Protein AF-A0A409W8L2-F1 (afdb_monomer)

Structure (mmCIF, N/CA/C/O backbone):
data_AF-A0A409W8L2-F1
#
_entry.id   AF-A0A409W8L2-F1
#
loop_
_atom_site.group_PDB
_atom_site.id
_atom_site.type_symbol
_atom_site.label_atom_id
_atom_site.label_alt_id
_atom_site.label_comp_id
_atom_site.label_asym_id
_atom_site.label_entity_id
_atom_site.label_seq_id
_atom_site.pdbx_PDB_ins_code
_atom_site.Cartn_x
_atom_site.Cartn_y
_atom_site.Cartn_z
_atom_site.occupancy
_atom_site.B_iso_or_equiv
_atom_site.auth_seq_id
_atom_site.auth_comp_id
_atom_site.auth_asym_id
_atom_site.auth_atom_id
_atom_site.pdbx_PDB_model_num
ATOM 1 N N . MET A 1 1 ? -29.436 3.802 19.699 1.00 44.19 1 MET A N 1
ATOM 2 C CA . MET A 1 1 ? -29.089 2.812 18.652 1.00 44.19 1 MET A CA 1
ATOM 3 C C . MET A 1 1 ? -27.577 2.625 18.651 1.00 44.19 1 MET A C 1
ATOM 5 O O . MET A 1 1 ? -26.865 3.572 18.345 1.00 44.19 1 MET A O 1
ATOM 9 N N . GLY A 1 2 ? -27.067 1.469 19.084 1.00 56.62 2 GLY A N 1
ATOM 10 C CA . GLY A 1 2 ? -25.626 1.197 19.059 1.00 56.62 2 GLY A CA 1
ATOM 11 C C . GLY A 1 2 ? -25.159 0.971 17.622 1.00 56.62 2 GLY A C 1
ATOM 12 O O . GLY A 1 2 ? -25.686 0.095 16.941 1.00 56.62 2 GLY A O 1
ATOM 13 N N . LEU A 1 3 ? -24.205 1.770 17.147 1.00 60.69 3 LEU A N 1
ATOM 14 C CA . LEU A 1 3 ? -23.631 1.611 15.811 1.00 60.69 3 LEU A CA 1
ATOM 15 C C . LEU A 1 3 ? -22.979 0.220 15.710 1.00 60.69 3 LEU A C 1
ATOM 17 O O . LEU A 1 3 ? -22.037 -0.075 16.451 1.00 60.69 3 LEU A O 1
ATOM 21 N N . LYS A 1 4 ? -23.475 -0.646 14.818 1.00 66.25 4 LYS A N 1
ATOM 22 C CA . LYS A 1 4 ? -22.875 -1.966 14.571 1.00 66.25 4 LYS A CA 1
ATOM 23 C C . LYS A 1 4 ? -21.523 -1.759 13.885 1.00 66.25 4 LYS A C 1
ATOM 25 O O . LYS A 1 4 ? -21.472 -1.433 12.706 1.00 66.25 4 LYS A O 1
ATOM 30 N N . ARG A 1 5 ? -20.424 -1.922 14.630 1.00 68.94 5 ARG A N 1
ATOM 31 C CA . ARG A 1 5 ? -19.050 -1.710 14.130 1.00 68.94 5 ARG A CA 1
ATOM 32 C C . ARG A 1 5 ? -18.512 -2.886 13.299 1.00 68.94 5 ARG A C 1
ATOM 34 O O . ARG A 1 5 ? -17.461 -2.766 12.683 1.00 68.94 5 ARG A O 1
ATOM 41 N N . THR A 1 6 ? -19.234 -4.005 13.255 1.00 73.44 6 THR A N 1
ATOM 42 C CA . THR A 1 6 ? -18.854 -5.248 12.564 1.00 73.44 6 THR A CA 1
ATOM 43 C C . THR A 1 6 ? -18.431 -5.053 11.102 1.00 73.44 6 THR A C 1
ATOM 45 O O . THR A 1 6 ? -17.355 -5.529 10.757 1.00 73.44 6 THR A O 1
ATOM 48 N N . PRO A 1 7 ? -19.176 -4.308 10.256 1.00 77.88 7 PRO A N 1
ATOM 49 C CA . PRO A 1 7 ? -18.822 -4.135 8.844 1.00 77.88 7 PRO A CA 1
ATOM 50 C C . PRO A 1 7 ? -17.471 -3.440 8.654 1.00 77.88 7 PRO A C 1
ATOM 52 O O . PRO A 1 7 ? -16.702 -3.800 7.769 1.00 77.88 7 PRO A O 1
ATOM 55 N N . PHE A 1 8 ? -17.162 -2.472 9.520 1.00 76.00 8 PHE A N 1
ATOM 56 C CA . PHE A 1 8 ? -15.900 -1.741 9.486 1.00 76.00 8 PHE A CA 1
ATOM 57 C C . PHE A 1 8 ? -14.712 -2.655 9.810 1.00 76.00 8 PHE A C 1
ATOM 59 O O . PHE A 1 8 ? -13.724 -2.663 9.081 1.00 76.00 8 PHE A O 1
ATOM 66 N N . TYR A 1 9 ? -14.824 -3.472 10.862 1.00 74.69 9 TYR A N 1
ATOM 67 C CA . TYR A 1 9 ? -13.772 -4.428 11.220 1.00 74.69 9 TYR A CA 1
ATOM 68 C C . TYR A 1 9 ? -13.610 -5.526 10.164 1.00 74.69 9 TYR A C 1
ATOM 70 O O . TYR A 1 9 ? -12.481 -5.882 9.838 1.00 74.69 9 TYR A O 1
ATOM 78 N N . SER A 1 10 ? -14.710 -6.020 9.586 1.00 76.50 10 SER A N 1
ATOM 79 C CA . SER A 1 10 ? -14.664 -6.978 8.477 1.00 76.50 10 SER A CA 1
ATOM 80 C C . SER A 1 10 ? -13.953 -6.398 7.254 1.00 76.50 10 SER A C 1
ATOM 82 O O . SER A 1 10 ? -13.111 -7.076 6.673 1.00 76.50 10 SER A O 1
ATOM 84 N N . LEU A 1 11 ? -14.225 -5.138 6.897 1.00 79.00 11 LEU A N 1
ATOM 85 C CA . LEU A 1 11 ? -13.562 -4.461 5.781 1.00 79.00 11 LEU A CA 1
ATOM 86 C C . LEU A 1 11 ? -12.071 -4.222 6.052 1.00 79.00 11 LEU A C 1
ATOM 88 O O . LEU A 1 11 ? -11.246 -4.452 5.169 1.00 79.00 11 LEU A O 1
ATOM 92 N N . ALA A 1 12 ? -11.718 -3.797 7.267 1.00 78.69 12 ALA A N 1
ATOM 93 C CA . ALA A 1 12 ? -10.329 -3.588 7.667 1.00 78.69 12 ALA A CA 1
ATOM 94 C C . ALA A 1 12 ? -9.531 -4.901 7.619 1.00 78.69 12 ALA A C 1
ATOM 96 O O . ALA A 1 12 ? -8.429 -4.937 7.075 1.00 78.69 12 ALA A O 1
ATOM 97 N N . LEU A 1 13 ? -10.116 -5.993 8.122 1.00 78.94 13 LEU A N 1
ATOM 98 C CA . LEU A 1 13 ? -9.499 -7.317 8.110 1.00 78.94 13 LEU A CA 1
ATOM 99 C C . LEU A 1 13 ? -9.365 -7.868 6.687 1.00 78.94 13 LEU A C 1
ATOM 101 O O . LEU A 1 13 ? -8.302 -8.354 6.314 1.00 78.94 13 LEU A O 1
ATOM 105 N N . PHE A 1 14 ? -10.411 -7.732 5.872 1.00 80.38 14 PHE A N 1
ATOM 106 C CA . PHE A 1 14 ? -10.386 -8.120 4.463 1.00 80.38 14 PHE A CA 1
ATOM 107 C C . PHE A 1 14 ? -9.301 -7.367 3.685 1.00 80.38 14 PHE A C 1
ATOM 109 O O . PHE A 1 14 ? -8.505 -7.981 2.976 1.00 80.38 14 PHE A O 1
ATOM 116 N N . THR A 1 15 ? -9.215 -6.049 3.875 1.00 78.62 15 THR A N 1
ATOM 117 C CA . THR A 1 15 ? -8.194 -5.204 3.240 1.00 78.62 15 THR A CA 1
ATOM 118 C C . THR A 1 15 ? -6.785 -5.611 3.669 1.00 78.62 15 THR A C 1
ATOM 120 O O . THR A 1 15 ? -5.911 -5.747 2.816 1.00 78.62 15 THR A O 1
ATOM 123 N N . ALA A 1 16 ? -6.569 -5.870 4.963 1.00 76.00 16 ALA A N 1
ATOM 124 C CA . ALA A 1 16 ? -5.276 -6.318 5.477 1.00 76.00 16 ALA A CA 1
ATOM 125 C C . ALA A 1 16 ? -4.853 -7.669 4.875 1.00 76.00 16 ALA A C 1
ATOM 127 O O . ALA A 1 16 ? -3.706 -7.830 4.463 1.00 76.00 16 ALA 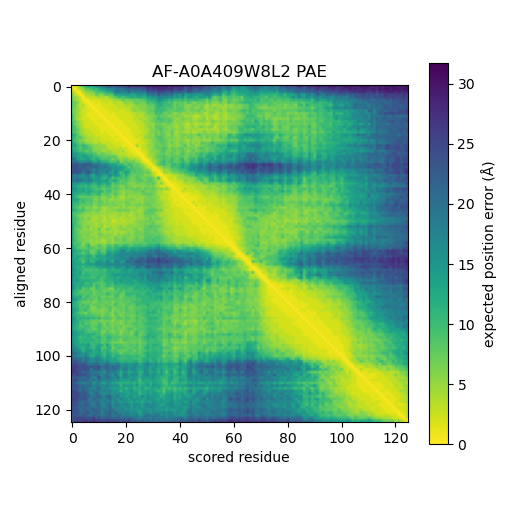A O 1
ATOM 128 N N . VAL A 1 17 ? -5.786 -8.620 4.754 1.00 79.81 17 VAL A N 1
ATOM 129 C CA . VAL A 1 17 ? -5.523 -9.926 4.129 1.00 79.81 17 VAL A CA 1
ATOM 130 C C . VAL A 1 17 ? -5.171 -9.768 2.651 1.00 79.81 17 VAL A C 1
ATOM 132 O O . VAL A 1 17 ? -4.161 -10.318 2.213 1.00 79.81 17 VAL A O 1
ATOM 135 N N . LEU A 1 18 ? -5.944 -8.989 1.884 1.00 79.56 18 LEU A N 1
ATOM 136 C CA . LEU A 1 18 ? -5.629 -8.729 0.475 1.00 79.56 18 LEU A CA 1
ATOM 137 C C . LEU A 1 18 ? -4.269 -8.048 0.317 1.00 79.56 18 LEU A C 1
ATOM 139 O O . LEU A 1 18 ? -3.492 -8.434 -0.552 1.00 79.56 18 LEU A O 1
ATOM 143 N N . GLN A 1 19 ? -3.955 -7.072 1.168 1.00 74.12 19 GLN A N 1
ATOM 144 C CA . GLN A 1 19 ? -2.661 -6.399 1.161 1.00 74.12 19 GLN A CA 1
ATOM 145 C C . GLN A 1 19 ? -1.517 -7.380 1.415 1.00 74.12 19 GLN A C 1
ATOM 147 O O . GLN A 1 19 ? -0.521 -7.341 0.695 1.00 74.12 19 GLN A O 1
ATOM 152 N N . THR A 1 20 ? -1.644 -8.271 2.402 1.00 73.06 20 THR A N 1
ATOM 153 C CA . THR A 1 20 ? -0.624 -9.291 2.649 1.00 73.06 20 THR A CA 1
ATOM 154 C C . THR A 1 20 ? -0.512 -10.222 1.446 1.00 73.06 20 THR A C 1
ATOM 156 O O . THR A 1 20 ? 0.588 -10.411 0.945 1.00 73.06 20 THR A O 1
ATOM 159 N N . VAL A 1 21 ? -1.614 -10.744 0.906 1.00 75.88 21 VAL A N 1
ATOM 160 C CA . VAL A 1 21 ? -1.573 -11.664 -0.244 1.00 75.88 21 VAL A CA 1
ATOM 161 C C . VAL A 1 21 ? -0.934 -11.001 -1.466 1.00 75.88 21 VAL A C 1
ATOM 163 O O . VAL A 1 21 ? 0.049 -11.517 -1.991 1.00 75.88 21 VAL A O 1
ATOM 166 N N . PHE A 1 22 ? -1.418 -9.834 -1.893 1.00 72.50 22 PHE A N 1
ATOM 167 C CA . PHE A 1 22 ? -0.883 -9.153 -3.072 1.00 72.50 22 PHE A CA 1
ATOM 168 C C . PHE A 1 22 ? 0.526 -8.603 -2.853 1.00 72.50 22 PHE A C 1
ATOM 170 O O . PHE A 1 22 ? 1.362 -8.723 -3.745 1.00 72.50 22 PHE A O 1
ATOM 177 N N . GLY A 1 23 ? 0.822 -8.047 -1.676 1.00 68.19 23 GLY A N 1
ATOM 178 C CA . GLY A 1 23 ? 2.153 -7.541 -1.339 1.00 68.19 23 GLY A CA 1
ATOM 179 C C . GLY A 1 23 ? 3.205 -8.649 -1.293 1.00 68.19 23 GLY A C 1
ATOM 180 O O . GLY A 1 23 ? 4.309 -8.476 -1.810 1.00 68.19 23 GLY A O 1
ATOM 181 N N . THR A 1 24 ? 2.844 -9.814 -0.749 1.00 67.94 24 THR A N 1
ATOM 182 C CA . THR A 1 24 ? 3.734 -10.981 -0.676 1.00 67.94 24 THR A CA 1
ATOM 183 C C . THR A 1 24 ? 3.883 -11.629 -2.053 1.00 67.94 24 THR A C 1
ATOM 185 O O . THR A 1 24 ? 5.000 -11.862 -2.500 1.00 67.94 24 THR A O 1
ATOM 188 N N . LEU A 1 25 ? 2.793 -11.844 -2.796 1.00 67.25 25 LEU A N 1
ATOM 189 C CA . LEU A 1 25 ? 2.873 -12.404 -4.151 1.00 67.25 25 LEU A CA 1
ATOM 190 C C . LEU A 1 25 ? 3.706 -11.522 -5.085 1.00 67.25 25 LEU A C 1
ATOM 192 O O . LEU A 1 25 ? 4.582 -12.025 -5.781 1.00 67.25 25 LEU A O 1
ATOM 196 N N . ALA A 1 26 ? 3.502 -10.207 -5.063 1.00 65.00 26 ALA A N 1
ATOM 197 C CA . ALA A 1 26 ? 4.306 -9.291 -5.861 1.00 65.00 26 ALA A CA 1
ATOM 198 C C . ALA A 1 26 ? 5.781 -9.266 -5.417 1.00 65.00 26 ALA A C 1
ATOM 200 O O . ALA A 1 26 ? 6.662 -9.224 -6.268 1.00 65.00 26 ALA A O 1
ATOM 201 N N . GLY A 1 27 ? 6.077 -9.346 -4.117 1.00 62.16 27 GLY A N 1
ATOM 202 C CA . GLY A 1 27 ? 7.457 -9.385 -3.624 1.00 62.16 27 GLY A CA 1
ATOM 203 C C . GLY A 1 27 ? 8.219 -10.676 -3.955 1.00 62.16 27 GLY A C 1
ATOM 204 O O . GLY A 1 27 ? 9.416 -10.616 -4.230 1.00 62.16 27 GLY A O 1
ATOM 205 N N . PHE A 1 28 ? 7.545 -11.831 -3.940 1.00 59.91 28 PHE A N 1
ATOM 206 C CA . PHE A 1 28 ? 8.191 -13.148 -4.042 1.00 59.91 28 PHE A CA 1
ATOM 207 C C . PHE A 1 28 ? 8.099 -13.795 -5.430 1.00 59.91 28 PHE A C 1
ATOM 209 O O . PHE A 1 28 ? 9.049 -14.447 -5.854 1.00 59.91 28 PHE A O 1
ATOM 216 N N . VAL A 1 29 ? 6.998 -13.614 -6.167 1.00 60.66 29 VAL A N 1
ATOM 217 C CA . VAL A 1 29 ? 6.762 -14.336 -7.436 1.00 60.66 29 VAL A CA 1
ATOM 218 C C . VAL A 1 29 ? 7.534 -13.719 -8.612 1.00 60.66 29 VAL A C 1
ATOM 220 O O . VAL A 1 29 ? 7.724 -14.370 -9.633 1.00 60.66 29 VAL A O 1
ATOM 223 N N . ASN A 1 30 ? 8.043 -12.488 -8.482 1.00 59.53 30 ASN A N 1
ATOM 224 C CA . ASN A 1 30 ? 8.743 -11.789 -9.568 1.00 59.53 30 ASN A CA 1
ATOM 225 C C . ASN A 1 30 ? 10.076 -11.149 -9.111 1.00 59.53 30 ASN A C 1
ATOM 227 O O . ASN A 1 30 ? 10.441 -10.043 -9.509 1.00 59.53 30 ASN A O 1
ATOM 231 N N . GLY A 1 31 ? 10.810 -11.851 -8.238 1.00 55.03 31 GLY A N 1
ATOM 232 C CA . GLY A 1 31 ? 12.032 -11.372 -7.572 1.00 55.03 31 GLY A CA 1
ATOM 233 C C . GLY A 1 31 ? 13.274 -11.178 -8.457 1.00 55.03 31 GLY A C 1
ATOM 234 O O . GLY A 1 31 ? 14.284 -10.687 -7.963 1.00 55.03 31 GLY A O 1
ATOM 235 N N . ASN A 1 32 ? 13.218 -11.503 -9.754 1.00 63.75 32 ASN A N 1
ATOM 236 C CA . ASN A 1 32 ? 14.345 -11.307 -10.682 1.00 63.75 32 ASN A CA 1
ATOM 237 C C . ASN A 1 32 ? 14.572 -9.836 -1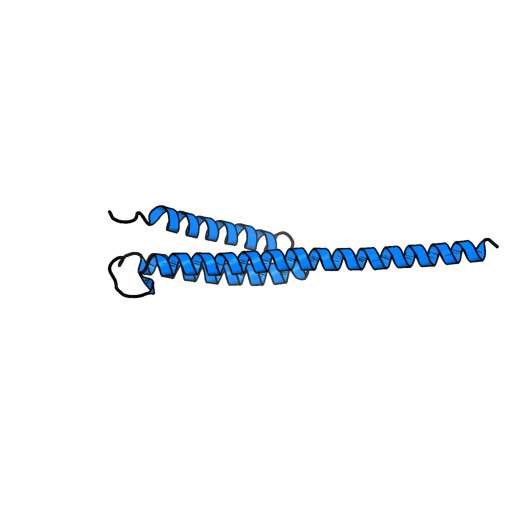1.078 1.00 63.75 32 ASN A C 1
ATOM 239 O O . ASN A 1 32 ? 15.579 -9.499 -11.696 1.00 63.75 32 ASN A O 1
ATOM 243 N N . SER A 1 33 ? 13.641 -8.949 -10.728 1.00 62.09 33 SER A N 1
ATOM 244 C CA . SER A 1 33 ? 13.765 -7.508 -10.924 1.00 62.09 33 SER A CA 1
ATOM 245 C C . SER A 1 33 ? 14.233 -6.838 -9.622 1.00 62.09 33 SER A C 1
ATOM 247 O O . SER A 1 33 ? 13.544 -6.968 -8.604 1.00 62.09 33 SER A O 1
ATOM 249 N N . PRO A 1 34 ? 15.324 -6.040 -9.637 1.00 66.56 34 PRO A N 1
ATOM 250 C CA . PRO A 1 34 ? 15.782 -5.272 -8.471 1.00 66.56 34 PRO A CA 1
ATOM 251 C C . PRO A 1 34 ? 14.678 -4.412 -7.830 1.00 66.56 34 PRO A C 1
ATOM 253 O O . PRO A 1 34 ? 14.683 -4.161 -6.626 1.00 66.56 34 PRO A O 1
ATOM 256 N N . PHE A 1 35 ? 13.691 -3.988 -8.627 1.00 64.50 35 PHE A N 1
ATOM 257 C CA . PHE A 1 35 ? 12.569 -3.165 -8.178 1.00 64.50 35 PHE A CA 1
ATOM 258 C C . PHE A 1 35 ? 11.505 -3.952 -7.417 1.00 64.50 35 PHE A C 1
ATOM 260 O O . PHE A 1 35 ? 10.968 -3.451 -6.430 1.00 64.50 35 PHE A O 1
ATOM 267 N N . LEU A 1 36 ? 11.204 -5.178 -7.845 1.00 64.69 36 LEU A N 1
ATOM 268 C CA . LEU A 1 36 ? 10.212 -6.027 -7.179 1.00 64.69 36 LEU A CA 1
ATOM 269 C C . LEU A 1 36 ? 10.702 -6.511 -5.813 1.00 64.69 36 LEU A C 1
ATOM 271 O O . LEU A 1 36 ? 9.902 -6.661 -4.893 1.00 64.69 36 LEU A O 1
ATOM 275 N N . TRP A 1 37 ? 12.017 -6.628 -5.640 1.00 66.38 37 TRP A N 1
ATOM 276 C CA . TRP A 1 37 ? 12.622 -6.924 -4.347 1.00 66.38 37 TRP A CA 1
ATOM 277 C C . TRP A 1 37 ? 12.487 -5.769 -3.339 1.00 66.38 37 TRP A C 1
ATOM 279 O O . TRP A 1 37 ? 12.060 -5.984 -2.202 1.00 66.38 37 TRP A O 1
ATOM 289 N N . ILE A 1 38 ? 12.786 -4.527 -3.750 1.00 73.00 38 ILE A N 1
ATOM 290 C CA . ILE A 1 38 ? 12.585 -3.333 -2.903 1.00 73.00 38 ILE A CA 1
ATOM 291 C C . ILE A 1 38 ? 11.096 -3.165 -2.579 1.00 73.00 38 ILE A C 1
ATOM 293 O O . ILE A 1 38 ? 10.728 -2.901 -1.433 1.00 73.00 38 ILE A O 1
ATOM 297 N N . PHE A 1 39 ? 10.235 -3.382 -3.574 1.00 70.19 39 PHE A N 1
ATOM 298 C CA . PHE A 1 39 ? 8.790 -3.357 -3.401 1.00 70.19 39 PHE A CA 1
ATOM 299 C C . PHE A 1 39 ? 8.313 -4.400 -2.388 1.00 70.19 39 PHE A C 1
ATOM 301 O O . PHE A 1 39 ? 7.567 -4.054 -1.479 1.00 70.19 39 PHE A O 1
ATOM 308 N N . GLY A 1 40 ? 8.782 -5.646 -2.490 1.00 70.31 40 GLY A N 1
ATOM 309 C CA . GLY A 1 40 ? 8.440 -6.715 -1.554 1.00 70.31 40 GLY A CA 1
ATOM 310 C C . GLY A 1 40 ? 8.811 -6.376 -0.109 1.00 70.31 40 GLY A C 1
ATOM 311 O O . GLY A 1 40 ? 8.023 -6.620 0.802 1.00 70.31 40 GLY A O 1
ATOM 312 N N . LYS A 1 41 ? 9.963 -5.728 0.110 1.00 73.00 41 LYS A N 1
ATOM 313 C CA . LYS A 1 41 ? 10.380 -5.256 1.441 1.00 73.00 41 LYS A CA 1
ATOM 314 C C . LYS A 1 41 ? 9.482 -4.149 1.988 1.00 73.00 41 LYS A C 1
ATOM 316 O O . LYS A 1 41 ? 9.089 -4.207 3.152 1.00 73.00 41 LYS A O 1
ATOM 321 N N . LEU A 1 42 ? 9.142 -3.160 1.162 1.00 75.31 42 LEU A N 1
ATOM 322 C CA . LEU A 1 42 ? 8.265 -2.055 1.562 1.00 75.31 42 LEU A CA 1
ATOM 323 C C . LEU A 1 42 ? 6.828 -2.534 1.802 1.00 75.31 42 LEU A C 1
ATOM 325 O O . LEU A 1 42 ? 6.229 -2.183 2.815 1.00 75.31 42 LEU A O 1
ATOM 329 N N . ALA A 1 43 ? 6.306 -3.392 0.925 1.00 74.88 43 ALA A N 1
ATOM 330 C CA . ALA A 1 43 ? 4.999 -4.020 1.072 1.00 74.88 43 ALA A CA 1
ATOM 331 C C . ALA A 1 43 ? 4.937 -4.909 2.324 1.00 74.88 43 ALA A C 1
ATOM 333 O O . ALA A 1 43 ? 3.960 -4.849 3.068 1.00 74.88 43 ALA A O 1
ATOM 334 N N . GLY A 1 44 ? 5.997 -5.674 2.605 1.00 74.69 44 GLY A N 1
ATOM 335 C CA . GLY A 1 44 ? 6.130 -6.463 3.829 1.00 74.69 44 GLY A CA 1
ATOM 336 C C . GLY A 1 44 ? 6.146 -5.595 5.091 1.00 74.69 44 GLY A C 1
ATOM 337 O O . GLY A 1 44 ? 5.398 -5.866 6.029 1.00 74.69 44 GLY A O 1
ATOM 338 N N . GLY A 1 45 ? 6.924 -4.507 5.100 1.00 77.12 45 GLY A N 1
ATOM 339 C CA . GLY A 1 45 ? 6.960 -3.553 6.215 1.00 77.12 45 GLY A CA 1
ATOM 340 C C . GLY A 1 45 ? 5.608 -2.875 6.465 1.00 77.12 45 GLY A C 1
ATOM 341 O O . GLY A 1 45 ? 5.128 -2.837 7.599 1.00 77.12 45 GLY A O 1
ATOM 342 N N . LEU A 1 46 ? 4.943 -2.414 5.402 1.00 76.00 46 LEU A N 1
ATOM 343 C CA . LEU A 1 46 ? 3.587 -1.857 5.471 1.00 76.00 46 LEU A CA 1
ATOM 344 C C . LEU A 1 46 ? 2.556 -2.896 5.928 1.00 76.00 46 LEU A C 1
ATOM 346 O O . LEU A 1 46 ? 1.646 -2.558 6.683 1.00 76.00 46 LEU A O 1
ATOM 350 N N . SER A 1 47 ? 2.707 -4.160 5.527 1.00 77.94 47 SER A N 1
ATOM 351 C CA . SER A 1 47 ? 1.861 -5.261 5.998 1.00 77.94 47 SER A CA 1
ATOM 352 C C . SER A 1 47 ? 2.012 -5.453 7.509 1.00 77.94 47 SER A C 1
ATOM 354 O O . SER A 1 47 ? 1.013 -5.467 8.221 1.00 77.94 47 SER A O 1
ATOM 356 N N . ILE A 1 48 ? 3.242 -5.496 8.035 1.00 79.38 48 ILE A N 1
ATOM 357 C CA . ILE A 1 48 ? 3.492 -5.588 9.486 1.00 79.38 48 ILE A CA 1
ATOM 358 C C .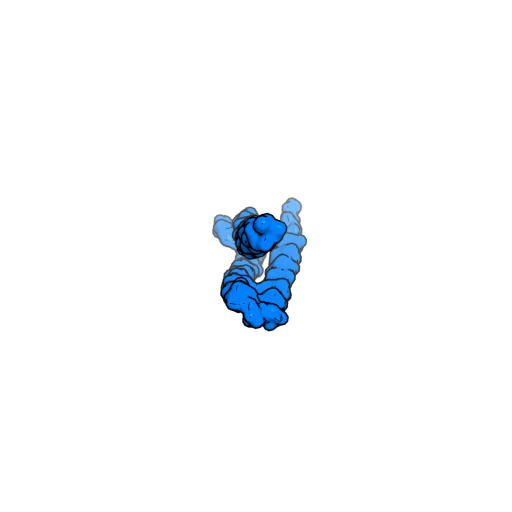 ILE A 1 48 ? 2.844 -4.411 10.228 1.00 79.38 48 ILE A C 1
ATOM 360 O O . ILE A 1 48 ? 2.135 -4.622 11.212 1.00 79.38 48 ILE A O 1
ATOM 364 N N . ALA A 1 49 ? 3.018 -3.181 9.734 1.00 78.94 49 ALA A N 1
ATOM 365 C CA . ALA A 1 4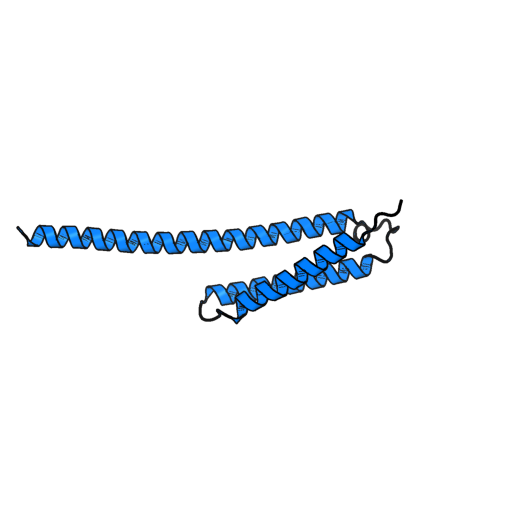9 ? 2.386 -1.998 10.321 1.00 78.94 49 ALA A CA 1
ATOM 366 C C . ALA A 1 49 ? 0.849 -2.097 10.322 1.00 78.94 49 ALA A C 1
ATOM 368 O O . ALA A 1 49 ? 0.202 -1.737 11.305 1.00 78.94 49 ALA A O 1
ATOM 369 N N . THR A 1 50 ? 0.271 -2.648 9.254 1.00 78.19 50 THR A N 1
ATOM 370 C CA . THR A 1 50 ? -1.176 -2.869 9.122 1.00 78.19 50 THR A CA 1
ATOM 371 C C . THR A 1 50 ? -1.677 -3.898 10.132 1.00 78.19 50 THR A C 1
ATOM 373 O O . THR A 1 50 ? -2.695 -3.669 10.780 1.00 78.19 50 THR A O 1
ATOM 376 N N . TRP A 1 51 ? -0.943 -4.992 10.343 1.00 79.38 51 TRP A N 1
ATOM 377 C CA . TRP A 1 51 ? -1.278 -6.003 11.350 1.00 79.38 51 TRP A CA 1
ATOM 378 C C . TRP A 1 51 ? -1.155 -5.475 12.784 1.00 79.38 51 TRP A C 1
ATOM 380 O O . TRP A 1 51 ? -2.032 -5.742 13.606 1.00 79.38 51 TRP A O 1
ATOM 390 N N . ILE A 1 52 ? -0.128 -4.669 13.078 1.00 81.75 52 ILE A N 1
ATOM 391 C CA . ILE A 1 52 ? 0.013 -3.979 14.371 1.00 81.75 52 ILE A CA 1
ATOM 392 C C . ILE A 1 52 ? -1.173 -3.033 14.596 1.00 81.75 52 ILE A C 1
ATOM 394 O O . ILE A 1 52 ? -1.798 -3.059 15.657 1.00 81.75 52 ILE A O 1
ATOM 398 N N . TRP A 1 53 ? -1.529 -2.236 13.587 1.00 79.81 53 TRP A N 1
ATOM 399 C CA . TRP A 1 53 ? -2.690 -1.349 13.632 1.00 79.81 53 TRP A CA 1
ATOM 400 C C . TRP A 1 53 ? -3.997 -2.119 13.877 1.00 79.81 53 TRP A C 1
ATOM 402 O O . TRP A 1 53 ? -4.788 -1.730 14.738 1.00 79.81 53 TRP A O 1
ATOM 412 N N . LEU A 1 54 ? -4.197 -3.251 13.197 1.00 77.75 54 LEU A N 1
ATOM 413 C CA . LEU A 1 54 ? -5.378 -4.101 13.348 1.00 77.75 54 LEU A CA 1
ATOM 414 C C . LEU A 1 54 ? -5.464 -4.722 14.754 1.00 77.75 54 LEU A C 1
ATOM 416 O O . LEU A 1 54 ? -6.537 -4.746 15.361 1.00 77.75 54 LEU A O 1
ATOM 420 N N . ALA A 1 55 ? -4.330 -5.166 15.307 1.00 79.81 55 ALA A N 1
ATOM 421 C CA . ALA A 1 55 ? -4.239 -5.694 16.667 1.00 79.81 55 ALA A CA 1
ATOM 422 C C . ALA A 1 55 ? -4.595 -4.631 17.718 1.00 79.81 55 ALA A C 1
ATOM 424 O O . ALA A 1 55 ? -5.358 -4.909 18.646 1.00 79.81 55 ALA A O 1
ATOM 425 N N . ILE A 1 56 ? -4.114 -3.395 17.540 1.00 77.69 56 ILE A N 1
ATOM 426 C CA . ILE A 1 56 ? -4.499 -2.243 18.369 1.00 77.69 56 ILE A CA 1
ATOM 427 C C . ILE A 1 56 ? -6.009 -1.994 18.244 1.00 77.69 56 ILE A C 1
ATOM 429 O O . ILE A 1 56 ? -6.697 -1.848 19.255 1.00 77.69 56 ILE A O 1
ATOM 433 N N . LEU A 1 57 ? -6.556 -2.017 17.025 1.00 75.19 57 LEU A N 1
ATOM 434 C CA . LEU A 1 57 ? -7.986 -1.831 16.766 1.00 75.19 57 LEU A CA 1
ATOM 435 C C . LEU A 1 57 ? -8.854 -2.832 17.541 1.00 75.19 57 LEU A C 1
ATOM 437 O O . LEU A 1 57 ? -9.807 -2.439 18.216 1.00 75.19 57 LEU A O 1
ATOM 441 N N . PHE A 1 58 ? -8.518 -4.123 17.467 1.00 75.81 58 PHE A N 1
ATOM 442 C CA . PHE A 1 58 ? -9.239 -5.173 18.187 1.00 75.81 58 PHE A CA 1
ATOM 443 C C . PHE A 1 58 ? -9.040 -5.067 19.696 1.00 75.81 58 PHE A C 1
ATOM 445 O O . PHE A 1 58 ? -9.994 -5.241 20.460 1.00 75.81 58 PHE A O 1
ATOM 452 N N . ARG A 1 59 ? -7.828 -4.710 20.138 1.00 77.25 59 ARG A N 1
ATOM 453 C CA . ARG A 1 59 ? -7.528 -4.492 21.552 1.00 77.25 59 ARG A CA 1
ATOM 454 C C . ARG A 1 59 ? -8.311 -3.325 22.133 1.00 77.25 59 ARG A C 1
ATOM 456 O O . ARG A 1 59 ? -8.644 -3.412 23.294 1.00 77.25 59 ARG A O 1
ATOM 463 N N . TYR A 1 60 ? -8.653 -2.269 21.406 1.00 71.25 60 TYR A N 1
ATOM 464 C CA . TYR A 1 60 ? -9.443 -1.163 21.976 1.00 71.25 60 TYR A CA 1
ATOM 465 C C . TYR A 1 60 ? -10.952 -1.261 21.691 1.00 71.25 60 TYR A C 1
ATOM 467 O O . TYR A 1 60 ? -11.742 -0.501 22.251 1.00 71.25 60 TYR A O 1
ATOM 475 N N . ASN A 1 61 ? -11.390 -2.255 20.913 1.00 71.69 61 ASN A N 1
ATOM 476 C CA . ASN A 1 61 ? -12.802 -2.455 20.578 1.00 71.69 61 ASN A CA 1
ATOM 477 C C . ASN A 1 61 ? -13.689 -2.839 21.785 1.00 71.69 61 ASN A C 1
ATOM 479 O O . ASN A 1 61 ? -14.890 -2.585 21.772 1.00 71.69 61 ASN A O 1
ATOM 483 N N . HIS A 1 62 ? -13.127 -3.411 22.855 1.00 69.31 62 HIS A N 1
ATOM 484 C CA . HIS A 1 62 ? -13.911 -3.864 24.011 1.00 69.31 62 HIS A CA 1
ATOM 485 C C . HIS A 1 62 ? -14.330 -2.741 24.982 1.00 69.31 62 HIS A C 1
ATOM 487 O O . HIS A 1 62 ? -15.076 -3.006 25.921 1.00 69.31 62 HIS A O 1
ATOM 493 N N . ARG A 1 63 ? -13.895 -1.484 24.776 1.00 67.25 63 ARG A N 1
ATOM 494 C CA . ARG A 1 63 ? -14.312 -0.327 25.600 1.00 67.25 63 ARG A CA 1
ATOM 495 C C . ARG A 1 63 ? -14.935 0.802 24.764 1.00 67.25 63 ARG A C 1
ATOM 497 O O . ARG A 1 63 ? -14.396 1.908 24.726 1.00 67.25 63 ARG A O 1
ATOM 504 N N . PRO A 1 64 ? -16.099 0.579 24.128 1.00 62.81 64 PRO A N 1
ATOM 505 C CA . PRO A 1 64 ? -16.700 1.543 23.200 1.00 62.81 64 PRO A CA 1
ATOM 506 C C . PRO A 1 64 ? -17.151 2.865 23.848 1.00 62.81 64 PRO A C 1
ATOM 508 O O . PRO A 1 64 ? -17.369 3.832 23.121 1.00 62.81 64 PRO A O 1
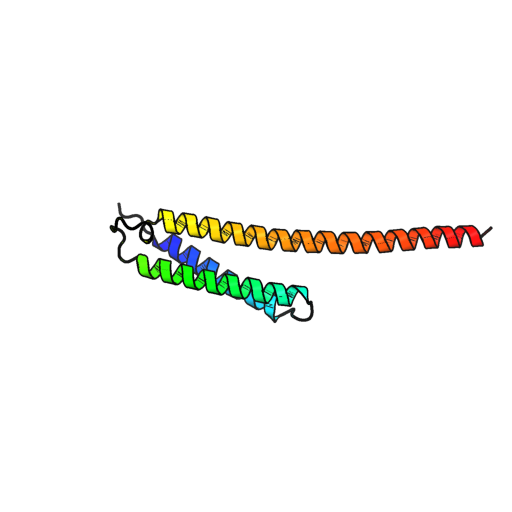ATOM 511 N N . LEU A 1 65 ? -17.286 2.903 25.181 1.00 64.69 65 LEU A N 1
ATOM 512 C CA . LEU A 1 65 ? -17.702 4.069 25.977 1.00 64.69 65 LEU A CA 1
ATOM 513 C C . LEU A 1 65 ? -16.527 4.829 26.617 1.00 64.69 65 LEU A C 1
ATOM 515 O O . LEU A 1 65 ? -16.742 5.797 27.339 1.00 64.69 65 LEU A O 1
ATOM 519 N N . SER A 1 66 ? -15.286 4.395 26.383 1.00 63.06 66 SER A N 1
ATOM 520 C CA . SER A 1 66 ? -14.110 5.087 26.911 1.00 63.06 66 SER A CA 1
ATOM 521 C C . SER A 1 66 ? -13.903 6.423 26.191 1.00 63.06 66 SER A C 1
ATOM 523 O O . SER A 1 66 ? -13.938 6.485 24.961 1.00 63.06 66 SER A O 1
ATOM 525 N N . SER A 1 67 ? -13.636 7.490 26.949 1.00 69.12 67 SER A N 1
ATOM 526 C CA . SER A 1 67 ? -13.279 8.820 26.429 1.00 69.12 67 SER A CA 1
ATOM 527 C C . SER A 1 67 ? -11.911 8.850 25.736 1.00 69.12 67 SER A C 1
ATOM 529 O O . SER A 1 67 ? -11.559 9.846 25.106 1.00 69.12 67 SER A O 1
ATOM 531 N N . HIS A 1 68 ? -11.151 7.754 25.813 1.00 69.25 68 HIS A N 1
ATOM 532 C CA . HIS A 1 68 ? -9.836 7.646 25.202 1.00 69.25 68 HIS A CA 1
ATOM 533 C C . HIS A 1 68 ? -9.927 7.729 23.664 1.00 69.25 68 HIS A C 1
ATOM 535 O O . HIS A 1 68 ? -10.711 6.989 23.057 1.00 69.25 68 HIS A O 1
ATOM 541 N N . PRO A 1 69 ? -9.101 8.556 22.993 1.00 64.50 69 PRO A N 1
ATOM 542 C CA . PRO A 1 69 ? -9.165 8.749 21.541 1.00 64.50 69 PRO A CA 1
ATOM 543 C C . PRO A 1 69 ? -8.989 7.439 20.758 1.00 64.50 69 PRO A C 1
ATOM 545 O O . PRO A 1 69 ? -9.649 7.243 19.743 1.00 64.50 69 PRO A O 1
ATOM 548 N N . LEU A 1 70 ? -8.198 6.496 21.282 1.00 61.94 70 LEU A N 1
ATOM 549 C CA . LEU A 1 70 ? -7.987 5.162 20.695 1.00 61.94 70 LEU A CA 1
ATOM 550 C C . LEU A 1 70 ? -9.206 4.219 20.756 1.00 61.94 70 LEU A C 1
ATOM 552 O O . LEU A 1 70 ? -9.176 3.180 20.112 1.00 61.94 70 LEU A O 1
ATOM 556 N N . CYS A 1 71 ? -10.259 4.536 21.521 1.00 62.41 71 CYS A N 1
ATOM 557 C CA . CYS A 1 71 ? -11.508 3.752 21.579 1.00 62.41 71 CYS A CA 1
ATOM 558 C C . CYS A 1 71 ? -12.629 4.327 20.691 1.00 62.41 71 CYS A C 1
ATOM 560 O O . CYS A 1 71 ? -13.687 3.700 20.516 1.00 62.41 71 CYS A O 1
ATOM 562 N N . ARG A 1 72 ? -12.428 5.533 20.134 1.00 68.69 72 ARG A N 1
ATOM 563 C CA . ARG A 1 72 ? -13.409 6.189 19.263 1.00 68.69 72 ARG A CA 1
ATOM 564 C C . ARG A 1 72 ? -13.383 5.563 17.870 1.00 68.69 72 ARG A C 1
ATOM 566 O O . ARG A 1 72 ? -12.349 5.527 17.210 1.00 68.69 72 ARG A O 1
ATOM 573 N N . SER A 1 73 ? -14.558 5.172 17.370 1.00 64.69 73 SER A N 1
ATOM 574 C CA . SER A 1 73 ? -14.730 4.650 16.002 1.00 64.69 73 SER A CA 1
ATOM 575 C C . SER A 1 73 ? -14.221 5.611 14.926 1.00 64.69 73 SER A C 1
ATOM 577 O O . SER A 1 73 ? -13.716 5.166 13.903 1.00 64.69 73 SER A O 1
ATOM 579 N N . LEU A 1 74 ? -14.297 6.920 15.178 1.00 67.94 74 LEU A N 1
ATOM 580 C CA . LEU A 1 74 ? -13.774 7.954 14.288 1.00 67.94 74 LEU A CA 1
ATOM 581 C C . LEU A 1 74 ? -12.241 7.907 14.170 1.00 67.94 74 LEU A C 1
ATOM 583 O O . LEU A 1 74 ? -11.723 8.060 13.072 1.00 67.94 74 LEU A O 1
ATOM 587 N N . ALA A 1 75 ? -11.512 7.622 15.254 1.00 69.50 75 ALA A N 1
ATOM 588 C CA . ALA A 1 75 ? -10.056 7.464 15.193 1.00 69.50 75 ALA A CA 1
ATOM 589 C C . ALA A 1 75 ? -9.661 6.219 14.383 1.00 69.50 75 ALA A C 1
ATOM 591 O O . ALA A 1 75 ? -8.710 6.249 13.601 1.00 69.50 75 ALA A O 1
ATOM 592 N N . HIS A 1 76 ? -10.435 5.137 14.505 1.00 69.50 76 HIS A N 1
ATOM 593 C CA . HIS A 1 76 ? -10.256 3.942 13.681 1.00 69.50 76 HIS A CA 1
ATOM 594 C C . HIS A 1 76 ? -10.554 4.215 12.198 1.00 69.50 76 HIS A C 1
ATOM 596 O O . HIS A 1 76 ? -9.782 3.810 11.337 1.00 69.50 76 HIS A O 1
ATOM 602 N N . PHE A 1 77 ? -11.624 4.952 11.891 1.00 70.56 77 PHE A N 1
ATOM 603 C CA . PHE A 1 77 ? -11.968 5.315 10.515 1.00 70.56 77 PHE A CA 1
ATOM 604 C C . PHE A 1 77 ? -10.928 6.244 9.876 1.00 70.56 77 PHE A C 1
ATOM 606 O O . PHE A 1 77 ? -10.471 5.976 8.772 1.00 70.56 77 PHE A O 1
ATOM 613 N N . ILE A 1 78 ? -10.490 7.289 10.587 1.00 76.31 78 ILE A N 1
ATOM 614 C CA . ILE A 1 78 ? -9.444 8.204 10.105 1.00 76.31 78 ILE A CA 1
ATOM 615 C C . ILE A 1 78 ? -8.141 7.446 9.852 1.00 76.31 78 ILE A C 1
ATOM 617 O O . ILE A 1 78 ? -7.521 7.636 8.810 1.00 76.31 78 ILE A O 1
ATOM 621 N N . SER A 1 79 ? -7.734 6.567 10.772 1.00 71.50 79 SER A N 1
ATOM 622 C CA . SER A 1 79 ? -6.508 5.784 10.583 1.00 71.50 79 SER A CA 1
ATOM 623 C C . SER A 1 79 ? -6.605 4.803 9.410 1.00 71.50 79 SER A C 1
ATOM 625 O O . SER A 1 79 ? -5.621 4.663 8.690 1.00 71.50 79 SER A O 1
ATOM 627 N N . LEU A 1 80 ? -7.778 4.214 9.138 1.00 72.69 80 LEU A N 1
ATOM 628 C CA . LEU A 1 80 ? -8.009 3.432 7.917 1.00 72.69 80 LEU A CA 1
ATOM 629 C C . LEU A 1 80 ? -7.864 4.301 6.660 1.00 72.69 80 LEU A C 1
ATOM 631 O O . LEU A 1 80 ? -7.191 3.897 5.716 1.00 72.69 80 LEU A O 1
ATOM 635 N N . THR A 1 81 ? -8.463 5.494 6.647 1.00 76.06 81 THR A N 1
ATOM 636 C CA . THR A 1 81 ? -8.380 6.412 5.503 1.00 76.06 81 THR A CA 1
ATOM 637 C C . THR A 1 81 ? -6.942 6.839 5.233 1.00 76.06 81 THR A C 1
ATOM 639 O O . THR A 1 81 ? -6.510 6.798 4.088 1.00 76.06 81 THR A O 1
ATOM 642 N N . VAL A 1 82 ? -6.181 7.198 6.273 1.00 80.12 82 VAL A N 1
ATOM 643 C CA . VAL A 1 82 ? -4.765 7.583 6.148 1.00 80.12 82 VAL A CA 1
ATOM 644 C C . VAL A 1 82 ? -3.913 6.411 5.658 1.00 80.12 82 VAL A C 1
ATOM 646 O O . VAL A 1 82 ? -3.091 6.576 4.762 1.00 80.12 82 VAL A O 1
ATOM 649 N N . LEU A 1 83 ? -4.117 5.212 6.205 1.00 76.44 83 LEU A N 1
ATOM 650 C CA . LEU A 1 83 ? -3.384 4.026 5.763 1.00 76.44 83 LEU A CA 1
ATOM 651 C C . LEU A 1 83 ? -3.713 3.681 4.300 1.00 76.44 83 LEU A C 1
ATOM 653 O O . LEU A 1 83 ? -2.817 3.390 3.508 1.00 76.44 83 LEU A O 1
ATOM 657 N N . GLY A 1 84 ? -4.990 3.784 3.923 1.00 76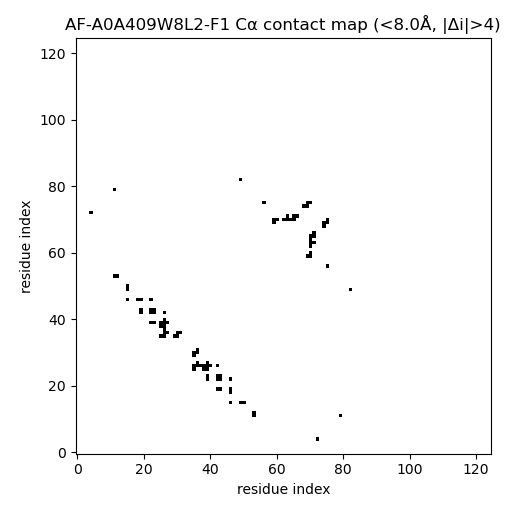.75 84 GLY A N 1
ATOM 658 C CA . GLY A 1 84 ? -5.463 3.569 2.560 1.00 76.75 84 GLY A CA 1
ATOM 659 C C . GLY A 1 84 ? -4.903 4.586 1.562 1.00 76.75 84 GLY A C 1
ATOM 660 O O . GLY A 1 84 ? -4.453 4.195 0.487 1.00 76.75 84 GLY A O 1
ATOM 661 N N . THR A 1 85 ? -4.865 5.878 1.903 1.00 79.88 85 THR A N 1
ATOM 662 C CA . THR A 1 85 ? -4.294 6.907 1.018 1.00 79.88 85 THR A CA 1
ATOM 663 C C . THR A 1 85 ? -2.791 6.739 0.837 1.00 79.88 85 THR A C 1
ATOM 665 O O . THR A 1 85 ? -2.313 6.866 -0.290 1.00 79.88 85 THR A O 1
ATOM 668 N N . VAL A 1 86 ? -2.050 6.383 1.892 1.00 80.31 86 VAL A N 1
ATOM 669 C CA . VAL A 1 86 ? -0.620 6.043 1.789 1.00 80.31 86 VAL A CA 1
ATOM 670 C C . VAL A 1 86 ? -0.413 4.871 0.827 1.00 80.31 86 VAL A C 1
ATOM 672 O O . VAL A 1 86 ? 0.470 4.924 -0.030 1.00 80.31 86 VAL A O 1
ATOM 675 N N . TRP A 1 87 ? -1.260 3.843 0.908 1.00 75.94 87 TRP A N 1
ATOM 676 C C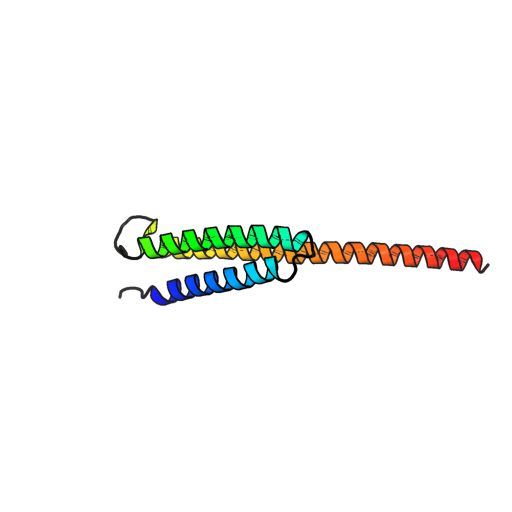A . TRP A 1 87 ? -1.178 2.684 0.022 1.00 75.94 87 TRP A CA 1
ATOM 677 C C . TRP A 1 87 ? -1.463 3.027 -1.447 1.00 75.94 87 TRP A C 1
ATOM 679 O O . TRP A 1 87 ? -0.738 2.594 -2.351 1.00 75.94 87 TRP A O 1
ATOM 689 N N . LEU A 1 88 ? -2.486 3.849 -1.695 1.00 77.00 88 LEU A N 1
ATOM 690 C CA . LEU A 1 88 ? -2.827 4.319 -3.039 1.00 77.00 88 LEU A CA 1
ATOM 691 C C . LEU A 1 88 ? -1.723 5.198 -3.629 1.00 77.00 88 LEU A C 1
ATOM 693 O O . LEU A 1 88 ? -1.327 4.985 -4.774 1.00 77.00 88 LEU A O 1
ATOM 697 N N . ALA A 1 89 ? -1.186 6.137 -2.848 1.00 80.00 89 ALA A N 1
ATOM 698 C CA . ALA A 1 89 ? -0.097 7.008 -3.280 1.00 80.00 89 ALA A CA 1
ATOM 699 C C . ALA A 1 89 ? 1.162 6.205 -3.632 1.00 80.00 89 ALA A C 1
ATOM 701 O O . ALA A 1 89 ? 1.793 6.451 -4.662 1.00 80.00 89 ALA A O 1
ATOM 702 N N . PHE A 1 90 ? 1.498 5.203 -2.818 1.00 76.00 90 PHE A N 1
ATOM 703 C CA . PHE A 1 90 ? 2.624 4.312 -3.079 1.00 76.00 90 PHE A CA 1
ATOM 704 C C . PHE A 1 90 ? 2.437 3.520 -4.380 1.00 76.00 90 PHE A C 1
ATOM 706 O O . PHE A 1 90 ? 3.317 3.515 -5.242 1.00 76.00 90 PHE A O 1
ATOM 713 N N . THR A 1 91 ? 1.258 2.923 -4.571 1.00 76.44 91 THR A N 1
ATOM 714 C CA . THR A 1 91 ? 0.924 2.166 -5.788 1.00 76.44 91 THR A CA 1
ATOM 715 C C . THR A 1 91 ? 0.960 3.053 -7.036 1.00 76.44 91 THR A C 1
ATOM 717 O O . THR A 1 91 ? 1.563 2.681 -8.044 1.00 76.44 91 THR A O 1
ATOM 720 N N . ALA A 1 92 ? 0.378 4.255 -6.967 1.00 79.62 92 ALA A N 1
ATOM 721 C CA . ALA A 1 92 ? 0.388 5.222 -8.062 1.00 79.62 92 ALA A CA 1
ATOM 722 C C . ALA A 1 92 ? 1.815 5.657 -8.425 1.00 79.62 92 ALA A C 1
ATOM 724 O O . ALA A 1 92 ? 2.173 5.676 -9.601 1.00 79.62 92 ALA A O 1
ATOM 725 N N . SER A 1 93 ? 2.653 5.929 -7.421 1.00 78.88 93 SER A N 1
ATOM 726 C CA . SER A 1 93 ? 4.051 6.335 -7.621 1.00 78.88 93 SER A CA 1
ATOM 727 C C . SER A 1 93 ? 4.842 5.278 -8.393 1.00 78.88 93 SER A C 1
ATOM 729 O O . SER A 1 93 ? 5.622 5.606 -9.284 1.00 78.88 93 SER A O 1
ATOM 731 N N . ILE A 1 94 ? 4.603 3.996 -8.107 1.00 75.06 94 ILE A N 1
ATOM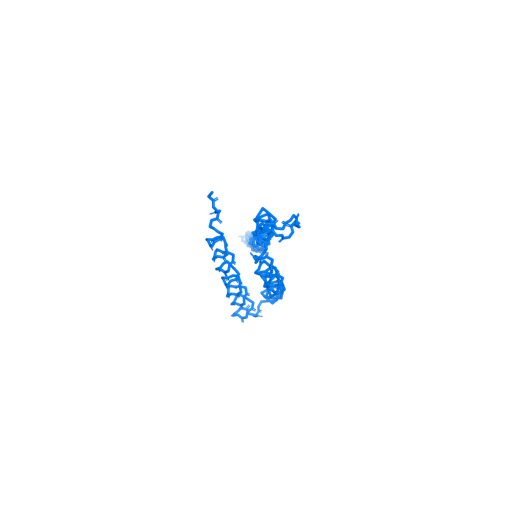 732 C CA . ILE A 1 94 ? 5.250 2.883 -8.810 1.00 75.06 94 ILE A CA 1
ATOM 733 C C . ILE A 1 94 ? 4.790 2.801 -10.262 1.00 75.06 94 ILE A C 1
ATOM 735 O O . ILE A 1 94 ? 5.621 2.634 -11.156 1.00 75.06 94 ILE A O 1
ATOM 739 N N . ILE A 1 95 ? 3.481 2.909 -10.506 1.00 80.69 95 ILE A N 1
ATOM 740 C CA . ILE A 1 95 ? 2.926 2.873 -11.864 1.00 80.69 95 ILE A CA 1
ATOM 741 C C . ILE A 1 95 ? 3.525 4.013 -12.690 1.00 80.69 95 ILE A C 1
ATOM 743 O O . ILE A 1 95 ? 4.066 3.766 -13.765 1.00 80.69 95 ILE A O 1
ATOM 747 N N . VAL A 1 96 ? 3.521 5.233 -12.150 1.00 82.25 96 VAL A N 1
ATOM 748 C CA . VAL A 1 96 ? 4.093 6.415 -12.808 1.00 82.25 96 VAL A CA 1
ATOM 749 C C . VAL A 1 96 ? 5.585 6.230 -13.078 1.00 82.25 96 VAL A C 1
ATOM 751 O O . VAL A 1 96 ? 6.038 6.476 -14.194 1.00 82.25 96 VAL A O 1
ATOM 754 N N . TYR A 1 97 ? 6.350 5.734 -12.103 1.00 77.94 97 TYR A N 1
ATOM 755 C CA . TYR A 1 97 ? 7.784 5.500 -12.271 1.00 77.94 97 TYR A CA 1
ATOM 756 C C . TYR A 1 97 ? 8.085 4.467 -13.371 1.00 77.94 97 TYR A C 1
ATOM 758 O O . TYR A 1 97 ? 8.991 4.664 -14.185 1.00 77.94 97 TYR A O 1
ATOM 766 N N . ARG A 1 98 ? 7.302 3.380 -13.451 1.00 76.56 98 ARG A N 1
ATOM 767 C CA . ARG A 1 98 ? 7.428 2.381 -14.528 1.00 76.56 98 ARG A CA 1
ATOM 768 C C . ARG A 1 98 ? 7.101 2.982 -15.891 1.00 76.56 98 ARG A C 1
ATOM 770 O O . ARG A 1 98 ? 7.869 2.781 -16.833 1.00 76.56 98 ARG A O 1
ATOM 777 N N . SER A 1 99 ? 6.012 3.741 -15.979 1.00 78.31 99 SER A N 1
ATOM 778 C CA . SER A 1 99 ? 5.606 4.422 -17.209 1.00 78.31 99 SER A CA 1
ATOM 779 C C . SER A 1 99 ? 6.688 5.390 -17.689 1.00 78.31 99 SER A C 1
ATOM 781 O O . SER A 1 99 ? 7.092 5.328 -18.852 1.00 78.31 99 SER A O 1
ATOM 783 N N . ALA A 1 100 ? 7.248 6.198 -16.784 1.00 79.38 100 ALA A N 1
ATOM 784 C CA . ALA A 1 100 ? 8.323 7.137 -17.092 1.00 79.38 100 ALA A CA 1
ATOM 785 C C . ALA A 1 100 ? 9.581 6.428 -17.622 1.00 79.38 100 ALA A C 1
ATOM 787 O O . ALA A 1 100 ? 10.118 6.811 -18.662 1.00 79.38 100 ALA A O 1
ATOM 788 N N . ARG A 1 101 ? 10.018 5.341 -16.971 1.00 75.62 101 ARG A N 1
ATOM 789 C CA . ARG A 1 101 ? 11.198 4.578 -17.409 1.00 75.62 101 ARG A CA 1
ATOM 790 C C . ARG A 1 101 ? 11.001 3.915 -18.775 1.00 75.62 101 ARG A C 1
ATOM 792 O O . ARG A 1 101 ? 11.916 3.935 -19.593 1.00 75.62 101 ARG A O 1
ATOM 799 N N . SER A 1 102 ? 9.824 3.340 -19.031 1.00 78.31 102 SER A N 1
ATOM 800 C CA . SER A 1 102 ? 9.517 2.724 -20.332 1.00 78.31 102 SER A CA 1
ATOM 801 C C . SER A 1 102 ? 9.470 3.750 -21.469 1.00 78.31 102 SER A C 1
ATOM 803 O O . SER A 1 102 ? 9.961 3.480 -22.562 1.00 78.31 102 SER A O 1
ATOM 805 N N . SER A 1 103 ? 8.976 4.956 -21.181 1.00 78.00 103 SER A N 1
ATOM 806 C CA . SER A 1 103 ? 8.906 6.051 -22.151 1.00 78.00 103 SER A CA 1
ATOM 807 C C . SER A 1 103 ? 10.298 6.582 -22.509 1.00 78.00 103 SER A C 1
ATOM 809 O O . SER A 1 103 ? 10.585 6.807 -23.681 1.00 78.00 103 SER A O 1
ATOM 811 N N . GLY A 1 104 ? 11.196 6.711 -21.523 1.00 76.06 104 GLY A N 1
ATOM 812 C CA . GLY A 1 104 ? 12.586 7.118 -21.762 1.00 76.06 104 GLY A CA 1
ATOM 813 C C . GLY A 1 104 ? 13.375 6.114 -22.612 1.00 76.06 104 GLY A C 1
ATOM 814 O O . GLY A 1 104 ? 14.129 6.515 -23.495 1.00 76.06 104 GLY A O 1
ATOM 815 N N . ALA A 1 105 ? 13.156 4.811 -22.404 1.00 72.94 105 ALA A N 1
ATOM 816 C CA . ALA A 1 105 ? 13.751 3.772 -23.244 1.00 72.94 105 ALA A CA 1
ATOM 817 C C . ALA A 1 105 ? 13.228 3.826 -24.692 1.00 72.94 105 ALA A C 1
ATOM 819 O O . ALA A 1 105 ? 14.013 3.698 -25.628 1.00 72.94 105 ALA A O 1
ATOM 820 N N . GLY A 1 106 ? 11.925 4.070 -24.884 1.00 76.75 106 GLY A N 1
ATOM 821 C CA . GLY A 1 106 ? 11.332 4.231 -26.216 1.00 76.75 106 GLY A CA 1
ATOM 822 C C . GLY A 1 106 ? 11.892 5.433 -26.982 1.00 76.75 106 GLY A C 1
ATOM 823 O O . GLY A 1 106 ? 12.185 5.323 -28.170 1.00 76.75 106 GLY A O 1
ATOM 824 N N . LEU A 1 107 ? 12.116 6.559 -26.298 1.00 82.50 107 LEU A N 1
ATOM 825 C CA . LEU A 1 107 ? 12.705 7.750 -26.913 1.00 82.50 107 LEU A CA 1
ATOM 826 C C . LEU A 1 107 ? 14.132 7.493 -27.420 1.00 82.50 107 LEU A C 1
ATOM 828 O O . LEU A 1 107 ? 14.448 7.860 -28.547 1.00 82.50 107 LEU A O 1
ATOM 832 N N . ALA A 1 108 ? 14.974 6.829 -26.623 1.00 83.19 108 ALA A N 1
ATOM 833 C CA . ALA A 1 108 ? 16.351 6.521 -27.012 1.00 83.19 108 ALA A CA 1
ATOM 834 C C . ALA A 1 108 ? 16.422 5.628 -28.264 1.00 83.19 108 ALA A C 1
ATOM 836 O O . ALA A 1 108 ? 17.258 5.853 -29.136 1.00 83.19 108 ALA A O 1
ATOM 837 N N . VAL A 1 109 ? 15.516 4.650 -28.381 1.00 85.69 109 VAL A N 1
ATOM 838 C CA . VAL A 1 109 ? 15.422 3.787 -29.569 1.00 85.69 109 VAL A CA 1
ATOM 839 C C . VAL A 1 109 ? 14.992 4.588 -30.797 1.00 85.69 109 VAL A C 1
ATOM 841 O O . VAL A 1 109 ? 15.610 4.449 -31.849 1.00 85.69 109 VAL A O 1
ATOM 844 N N . ASN A 1 110 ? 13.988 5.457 -30.664 1.00 86.62 110 ASN A N 1
ATOM 845 C CA . ASN A 1 110 ? 13.514 6.278 -31.780 1.00 86.62 110 ASN A CA 1
ATOM 846 C C . ASN A 1 110 ? 14.597 7.240 -32.289 1.00 86.62 110 ASN A C 1
ATOM 848 O O . ASN A 1 110 ? 14.746 7.397 -33.497 1.00 86.62 110 ASN A O 1
ATOM 852 N N . VAL A 1 111 ? 15.374 7.846 -31.384 1.00 88.81 111 VAL A N 1
ATOM 853 C CA . VAL A 1 111 ? 16.500 8.719 -31.755 1.00 88.81 111 VAL A CA 1
ATOM 854 C C . VAL A 1 111 ? 17.585 7.924 -32.482 1.00 88.81 111 VAL A C 1
ATOM 856 O O . VAL A 1 111 ? 18.024 8.344 -33.545 1.00 88.81 111 VAL A O 1
ATOM 859 N N . ALA A 1 112 ? 17.957 6.742 -31.980 1.00 88.75 112 ALA A N 1
ATOM 860 C CA . ALA A 1 112 ? 18.945 5.888 -32.642 1.00 88.75 112 ALA A CA 1
ATOM 861 C C . ALA A 1 112 ? 18.482 5.403 -34.031 1.00 88.75 112 ALA A C 1
ATOM 863 O O . ALA A 1 112 ? 19.286 5.251 -34.947 1.00 88.75 112 ALA A O 1
ATOM 864 N N . GLN A 1 113 ? 17.181 5.157 -34.207 1.00 89.00 113 GLN A N 1
ATOM 865 C CA . GLN A 1 113 ? 16.611 4.797 -35.506 1.00 89.00 113 GLN A CA 1
ATOM 866 C C . GLN A 1 113 ? 16.572 5.973 -36.487 1.00 89.00 113 GLN A C 1
ATOM 868 O O . GLN A 1 113 ? 16.720 5.747 -37.687 1.00 89.00 113 GLN A O 1
ATOM 873 N N . ALA A 1 114 ? 16.357 7.197 -35.996 1.00 89.38 114 ALA A N 1
ATOM 874 C CA . ALA A 1 114 ? 16.421 8.406 -36.810 1.00 89.38 114 ALA A CA 1
ATOM 875 C C . ALA A 1 114 ? 17.857 8.670 -37.288 1.00 89.38 114 ALA A C 1
ATOM 877 O O . ALA A 1 114 ? 18.076 8.767 -38.488 1.00 89.38 114 ALA A O 1
ATOM 878 N N . ASP A 1 115 ? 18.829 8.633 -36.372 1.00 92.06 115 ASP A N 1
ATOM 879 C CA . ASP A 1 115 ? 20.257 8.836 -36.668 1.00 92.06 115 ASP A CA 1
ATOM 880 C C . ASP A 1 115 ? 20.783 7.837 -37.715 1.00 92.06 115 ASP A C 1
ATOM 882 O O . ASP A 1 115 ? 21.456 8.196 -38.678 1.00 92.06 115 ASP A O 1
ATOM 886 N N . ARG A 1 116 ? 20.380 6.563 -37.601 1.00 90.50 116 ARG A N 1
ATOM 887 C CA . ARG A 1 116 ? 20.716 5.543 -38.604 1.00 90.50 116 ARG A CA 1
ATOM 888 C C . ARG A 1 116 ? 20.103 5.830 -39.978 1.00 90.50 116 ARG A C 1
ATOM 890 O O . ARG A 1 116 ? 20.750 5.577 -40.989 1.00 90.50 116 ARG A O 1
ATOM 897 N N . LYS A 1 117 ? 18.855 6.306 -40.026 1.00 90.56 117 LYS A N 1
ATOM 898 C CA . LYS A 1 117 ? 18.189 6.644 -41.293 1.00 90.56 117 LYS A CA 1
ATOM 899 C C . LYS A 1 117 ? 18.889 7.791 -42.011 1.00 90.56 117 LYS A C 1
ATOM 901 O O . LYS A 1 117 ? 18.987 7.734 -43.23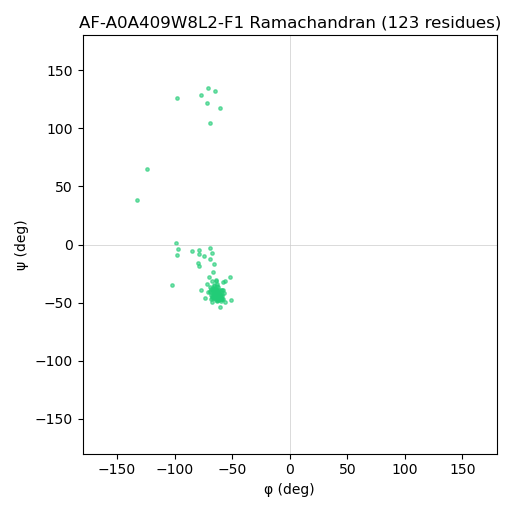3 1.00 90.56 117 LYS A O 1
ATOM 906 N N . ASP A 1 118 ? 19.350 8.788 -41.264 1.00 89.75 118 ASP A N 1
ATOM 907 C CA . ASP A 1 118 ? 20.080 9.927 -41.821 1.00 89.75 118 ASP A CA 1
ATOM 908 C C . ASP A 1 118 ? 21.430 9.462 -42.398 1.00 89.75 118 ASP A C 1
ATOM 910 O O . ASP A 1 118 ? 21.740 9.759 -43.549 1.00 89.75 118 ASP A O 1
ATOM 914 N N . TYR A 1 119 ? 22.160 8.600 -41.680 1.00 88.56 119 TYR A N 1
ATOM 915 C CA . TYR A 1 119 ? 23.396 7.991 -42.188 1.00 88.56 119 TYR A CA 1
ATOM 916 C C . TYR A 1 119 ? 23.191 7.172 -43.475 1.00 88.56 119 TYR A C 1
ATOM 918 O O . TYR A 1 119 ? 23.950 7.310 -44.433 1.00 88.56 119 TYR A O 1
ATOM 926 N N . ASP A 1 120 ? 22.162 6.318 -43.518 1.00 89.81 120 ASP A N 1
ATOM 927 C CA . ASP A 1 120 ? 21.865 5.499 -44.700 1.00 89.81 120 ASP A CA 1
ATOM 928 C C . ASP A 1 120 ? 21.473 6.372 -45.914 1.00 89.81 120 ASP A C 1
ATOM 930 O O . ASP A 1 120 ? 21.740 5.995 -47.056 1.00 89.81 120 ASP A O 1
ATOM 934 N N . ALA A 1 121 ? 20.859 7.540 -45.680 1.00 85.19 121 ALA A N 1
ATOM 935 C CA . ALA A 1 121 ? 20.532 8.503 -46.728 1.00 85.19 121 ALA A CA 1
ATOM 936 C C . ALA A 1 121 ? 21.783 9.201 -47.282 1.00 85.19 121 ALA A C 1
ATOM 938 O O . ALA A 1 121 ? 21.892 9.344 -48.497 1.00 85.19 121 ALA A O 1
ATOM 939 N N . ASP A 1 122 ? 22.737 9.572 -46.425 1.00 85.19 122 ASP A N 1
ATOM 940 C CA . ASP A 1 122 ? 23.987 10.228 -46.830 1.00 85.19 122 ASP A CA 1
ATOM 941 C C . ASP A 1 122 ? 24.914 9.306 -47.642 1.00 85.19 122 ASP A C 1
ATOM 943 O O . ASP A 1 122 ? 25.633 9.772 -48.520 1.00 85.19 122 ASP A O 1
ATOM 947 N N . VAL A 1 123 ? 24.893 7.994 -47.381 1.00 83.94 123 VAL A N 1
ATOM 948 C CA . VAL A 1 123 ? 25.700 6.993 -48.113 1.00 83.94 123 VAL A CA 1
ATOM 949 C C . VAL A 1 123 ? 25.095 6.632 -49.479 1.00 83.94 123 VAL A C 1
ATOM 951 O O . VAL A 1 123 ? 25.778 6.071 -50.336 1.00 83.94 123 VAL A O 1
ATOM 954 N N . ALA A 1 124 ? 23.809 6.918 -49.692 1.00 75.81 124 ALA A N 1
ATOM 955 C CA . ALA A 1 124 ? 23.098 6.591 -50.928 1.00 75.81 124 ALA A CA 1
ATOM 956 C C . ALA A 1 124 ? 23.267 7.636 -52.054 1.00 75.81 124 ALA A C 1
ATOM 958 O O . ALA A 1 124 ? 22.784 7.391 -53.164 1.00 75.81 124 ALA A O 1
ATOM 959 N N . TYR A 1 125 ? 23.933 8.764 -51.781 1.00 62.06 125 TYR A N 1
ATOM 960 C CA . TYR A 1 125 ? 24.288 9.819 -52.742 1.00 62.06 125 TYR A CA 1
ATOM 961 C C . TYR A 1 125 ? 25.794 9.843 -53.022 1.00 62.06 125 TYR A C 1
ATOM 963 O O . TYR A 1 125 ? 26.152 10.216 -54.164 1.00 62.06 125 TYR A O 1
#

Radius of gyration: 24.05 Å; Cα contacts (8 Å, |Δi|>4): 50; chains: 1; bounding box: 55×25×80 Å

Mean predicted aligned error: 11.19 Å

Organism: NCBI:txid181874

Sequence (125 aa):
MGLKRTPFYSLALFTAVLQTVFGTLAGFVNGNSPFLWIFGKLAGGLSIATWIWLAILFRYNHRPLSSHPLCRSLAHFISLTVLGTVWLAFTASIIVYRSARSSGAGLAVNVAQADRKDYDADVAY

Foldseek 3Di:
DDDPCVVVLVVLVVVLVVLCVVLCCQLPVPVPDPVSVVSNVVSVVLSVVSVVLSVLLVVLCVCCPDPDLSNDPVSVVVVVVVSVVVVVVVVVVVVVVVVVVVVVVVVVVVVVVVVVVVVVVVVVD

pLDDT: mean 74.53, std 8.37, range [44.19, 92.06]

Solvent-accessible surface area (backbone atoms only — not comparable to full-atom values): 6881 Å² total; per-residue (Å²): 133,83,79,80,60,61,66,59,54,52,51,53,50,50,51,52,51,50,48,42,54,53,28,47,47,51,18,64,78,49,51,90,37,80,64,30,41,55,46,19,53,51,38,47,53,51,38,52,52,48,51,54,51,49,52,52,51,61,69,31,59,84,42,71,85,47,89,50,66,82,28,35,68,64,51,54,51,50,51,50,52,54,54,50,50,53,52,51,52,53,53,51,52,51,53,52,52,52,51,52,54,55,51,55,55,52,50,56,52,52,52,54,54,49,56,51,52,53,51,57,54,63,73,73,110

Nearest PDB structures (foldseek):
  8szb-assembly1_A  TM=4.795E-01  e=9.015E+00  Homo sapiens

Secondary structure (DSSP, 8-state):
-----HHHHHHHHHHHHHHHHHHHHHHHHTTTSHHHHHHHHHHHHHHHHHHHHHHHHHHHTT-TT--SGGG-HHHHHHHHHHHHHHHHHHHHHHHHHHHHHHHHHHHHHHHHHHHHHHHHHHHT-